Protein AF-A0A7C6X8E3-F1 (afdb_monomer_lite)

pLDDT: mean 94.61, std 4.89, range [73.88, 97.81]

Radius of gyration: 12.36 Å; chains: 1; bounding box: 25×25×28 Å

Foldseek 3Di:
DDDDDLDPPDDDDDDPVPDDDDDDDDPDDRDDDDDDDDDDD

Secondary structure (DSSP, 8-state):
-------TT------TTT-----PPPSS--------PPPP-

Sequence (41 aa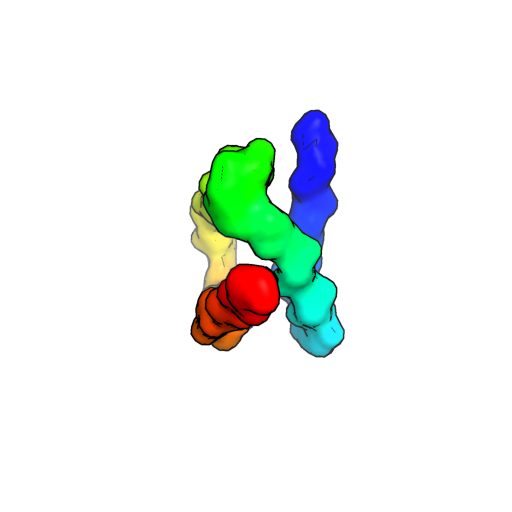):
THDVVPQAGTLLVFMSEKWPHEVLPATRDRLSITGWLRRRA

Structure (mmCIF, N/CA/C/O backbone):
data_AF-A0A7C6X8E3-F1
#
_entry.id   AF-A0A7C6X8E3-F1
#
loop_
_atom_site.group_PDB
_atom_site.id
_atom_site.type_symbol
_atom_site.label_atom_id
_atom_site.label_alt_id
_atom_site.label_comp_id
_atom_site.label_asym_id
_atom_site.label_entity_id
_atom_site.label_seq_id
_atom_site.pdbx_PDB_ins_code
_atom_site.Cartn_x
_atom_site.Cartn_y
_atom_site.Cartn_z
_atom_site.occupancy
_atom_site.B_iso_or_equiv
_atom_site.auth_seq_id
_atom_site.auth_comp_id
_atom_site.auth_asym_id
_atom_site.auth_atom_id
_atom_site.pdbx_PDB_model_num
ATOM 1 N N . THR A 1 1 ? -11.521 6.463 -13.766 1.00 73.88 1 THR A N 1
ATOM 2 C CA . THR A 1 1 ? -10.694 6.071 -12.609 1.00 73.88 1 THR A CA 1
ATOM 3 C C . THR A 1 1 ? -11.328 4.850 -11.980 1.00 73.88 1 THR A C 1
ATOM 5 O O . THR A 1 1 ? -12.547 4.738 -12.020 1.00 73.88 1 THR A O 1
ATOM 8 N N . HIS A 1 2 ? -10.530 3.873 -11.553 1.00 90.31 2 HIS A N 1
ATOM 9 C CA . HIS A 1 2 ? -11.043 2.663 -10.912 1.00 90.31 2 HIS A CA 1
ATOM 10 C C . HIS A 1 2 ? -10.738 2.757 -9.423 1.00 90.31 2 HIS A C 1
ATOM 12 O O . HIS A 1 2 ? -9.583 2.616 -9.026 1.00 90.31 2 HIS A O 1
ATOM 18 N N . ASP A 1 3 ? -11.770 3.028 -8.630 1.00 94.88 3 ASP A N 1
ATOM 19 C CA . ASP A 1 3 ? -11.630 3.209 -7.192 1.00 94.88 3 ASP A CA 1
ATOM 20 C C . ASP A 1 3 ? -11.860 1.882 -6.474 1.00 94.88 3 ASP A C 1
ATOM 22 O O . ASP A 1 3 ? -12.804 1.145 -6.766 1.00 94.88 3 ASP A O 1
ATOM 26 N N . VAL A 1 4 ? -10.991 1.583 -5.509 1.00 94.75 4 VAL A N 1
ATOM 27 C CA . VAL A 1 4 ? -11.053 0.353 -4.717 1.00 94.75 4 VAL A CA 1
ATOM 28 C C . VAL A 1 4 ? -11.264 0.714 -3.255 1.00 94.75 4 VAL A C 1
ATOM 30 O O . VAL A 1 4 ? -10.424 1.358 -2.625 1.00 94.75 4 VAL A O 1
ATOM 33 N N . VAL A 1 5 ? -12.388 0.272 -2.692 1.00 95.81 5 VAL A N 1
ATOM 34 C CA . VAL A 1 5 ? -12.696 0.481 -1.272 1.00 95.81 5 VAL A CA 1
ATOM 35 C C . VAL A 1 5 ? -11.832 -0.459 -0.413 1.00 95.81 5 VAL A C 1
ATOM 37 O O . VAL A 1 5 ? -11.791 -1.660 -0.690 1.00 95.81 5 VAL A O 1
ATOM 40 N N . PRO A 1 6 ? -11.167 0.032 0.656 1.00 96.19 6 PRO A N 1
ATOM 41 C CA . PRO A 1 6 ? -10.304 -0.780 1.517 1.00 96.19 6 PRO A CA 1
ATOM 42 C C . PRO A 1 6 ? -11.128 -1.630 2.499 1.00 96.19 6 PRO A C 1
ATOM 44 O O . PRO A 1 6 ? -11.211 -1.335 3.693 1.00 96.19 6 PRO A O 1
ATOM 47 N N . GLN A 1 7 ? -11.777 -2.670 1.979 1.00 96.69 7 GLN A N 1
ATOM 48 C CA . GLN A 1 7 ? -12.539 -3.642 2.765 1.00 96.69 7 GLN A CA 1
ATOM 49 C C . GLN A 1 7 ? -11.607 -4.705 3.369 1.00 96.69 7 GLN A C 1
ATOM 51 O O . GLN A 1 7 ? -10.610 -5.102 2.764 1.00 96.69 7 GLN A O 1
ATOM 56 N N . ALA A 1 8 ? -11.919 -5.163 4.584 1.00 96.50 8 ALA A N 1
ATOM 57 C CA . ALA A 1 8 ? -11.164 -6.237 5.221 1.00 96.50 8 ALA A CA 1
ATOM 58 C C . ALA A 1 8 ? -11.285 -7.533 4.401 1.00 96.50 8 ALA A C 1
ATOM 60 O O . ALA A 1 8 ? -12.369 -7.872 3.934 1.00 96.50 8 ALA A O 1
ATOM 61 N N . GLY A 1 9 ? -10.172 -8.252 4.232 1.00 96.06 9 GLY A N 1
ATOM 62 C CA . GLY A 1 9 ? -10.117 -9.463 3.404 1.00 96.06 9 GLY A CA 1
ATOM 63 C C . GLY A 1 9 ? -9.910 -9.211 1.904 1.00 96.06 9 GLY A C 1
ATOM 64 O O . GLY A 1 9 ? -9.790 -10.173 1.149 1.00 96.06 9 GLY A O 1
ATOM 65 N N . THR A 1 10 ? -9.813 -7.954 1.460 1.00 96.75 10 THR A N 1
ATOM 66 C CA . THR A 1 10 ? -9.527 -7.628 0.056 1.00 96.75 10 THR A CA 1
ATOM 67 C C . THR A 1 10 ? -8.043 -7.786 -0.269 1.00 96.75 10 THR A C 1
ATOM 69 O O . THR A 1 10 ? -7.192 -7.140 0.345 1.00 96.75 10 THR A O 1
ATOM 72 N N . LEU A 1 11 ? -7.738 -8.583 -1.297 1.00 97.00 11 LEU A N 1
ATOM 73 C CA . LEU A 1 11 ? -6.424 -8.637 -1.938 1.00 97.00 11 LEU A CA 1
ATOM 74 C C . LEU A 1 11 ? -6.464 -7.848 -3.253 1.00 97.00 11 LEU A C 1
ATOM 76 O O . LEU A 1 11 ? -7.237 -8.175 -4.149 1.00 97.00 11 LEU A O 1
ATOM 80 N N . LEU A 1 12 ? -5.603 -6.837 -3.380 1.00 96.12 12 LEU A N 1
ATOM 81 C CA . LEU A 1 12 ? -5.426 -6.062 -4.608 1.00 96.12 12 LEU A CA 1
ATOM 82 C C . LEU A 1 12 ? -4.029 -6.320 -5.182 1.00 96.12 12 LEU A C 1
ATOM 84 O O . LEU A 1 12 ? -3.032 -6.161 -4.481 1.00 96.12 12 LEU A O 1
ATOM 88 N N . VAL A 1 13 ? -3.958 -6.691 -6.462 1.00 96.56 13 VAL A N 1
ATOM 89 C CA . VAL A 1 13 ? -2.699 -6.925 -7.185 1.00 96.56 13 VAL A CA 1
ATOM 90 C C . VAL A 1 13 ? -2.733 -6.161 -8.500 1.00 96.56 13 VAL A C 1
ATOM 92 O O . VAL A 1 13 ? -3.697 -6.260 -9.256 1.00 96.56 13 VAL A O 1
ATOM 95 N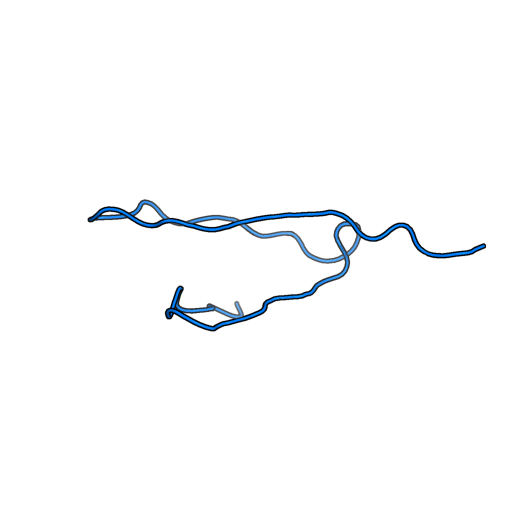 N . PHE A 1 14 ? -1.671 -5.415 -8.789 1.00 95.56 14 PHE A N 1
ATOM 96 C CA . PHE A 1 14 ? -1.529 -4.667 -10.033 1.00 95.56 14 PHE A CA 1
ATOM 97 C C . PHE A 1 14 ? -0.059 -4.572 -10.452 1.00 95.56 14 PHE A C 1
ATOM 99 O O . PHE A 1 14 ? 0.861 -4.798 -9.666 1.00 95.56 14 PHE A O 1
ATOM 106 N N . MET A 1 15 ? 0.163 -4.232 -11.721 1.00 95.31 15 MET A N 1
ATOM 107 C CA . MET A 1 15 ? 1.502 -4.008 -12.266 1.00 95.31 15 MET A CA 1
ATOM 108 C C . MET A 1 15 ? 2.047 -2.655 -11.804 1.00 95.31 15 MET A C 1
ATOM 110 O O . MET A 1 15 ? 1.607 -1.618 -12.301 1.00 95.31 15 MET A O 1
ATOM 114 N N . SER A 1 16 ? 3.030 -2.666 -10.903 1.00 93.62 16 SER A N 1
ATOM 115 C CA . SER A 1 16 ? 3.601 -1.443 -10.317 1.00 93.62 16 SER A CA 1
ATOM 116 C C . SER A 1 16 ? 4.164 -0.464 -11.353 1.00 93.62 16 SER A C 1
ATOM 118 O O . SER A 1 16 ? 4.138 0.736 -11.127 1.00 93.62 16 SER A O 1
ATOM 120 N N . GLU A 1 17 ? 4.645 -0.964 -12.496 1.00 94.00 17 GLU A N 1
ATOM 121 C CA . GLU A 1 17 ? 5.205 -0.148 -13.586 1.00 94.00 17 GLU A CA 1
ATOM 122 C C . GLU A 1 17 ? 4.146 0.465 -14.519 1.00 94.00 17 GLU A C 1
ATOM 124 O O . GLU A 1 17 ? 4.453 1.388 -15.266 1.00 94.00 17 GLU A O 1
ATOM 129 N N . LYS A 1 18 ? 2.916 -0.069 -14.530 1.00 95.50 18 LYS A N 1
ATOM 130 C CA . LYS A 1 18 ? 1.898 0.298 -15.532 1.00 95.50 18 LYS A CA 1
ATOM 131 C C . LYS A 1 18 ? 0.792 1.179 -14.984 1.00 95.50 18 LYS A C 1
ATOM 133 O O . LYS A 1 18 ? 0.167 1.897 -15.755 1.00 95.50 18 LYS A O 1
ATOM 138 N N . TRP A 1 19 ? 0.516 1.081 -13.687 1.00 94.00 19 TRP A N 1
ATOM 139 C CA . TRP A 1 19 ? -0.677 1.674 -13.094 1.00 94.00 19 TRP A CA 1
ATOM 140 C C . TRP A 1 19 ? -0.291 2.724 -12.050 1.00 94.00 19 TRP A C 1
ATOM 142 O O . TRP A 1 19 ? 0.027 2.370 -10.907 1.00 94.00 19 TRP A O 1
ATOM 152 N N . PRO A 1 20 ? -0.327 4.019 -12.422 1.00 94.50 20 PRO A N 1
ATOM 153 C CA . PRO A 1 20 ? -0.322 5.101 -11.452 1.00 94.50 20 PRO A CA 1
ATOM 154 C C . PRO A 1 20 ? -1.504 4.927 -10.498 1.00 94.50 20 PRO A C 1
ATOM 156 O O . PRO A 1 20 ? -2.628 4.674 -10.932 1.00 94.50 20 PRO A O 1
ATOM 159 N N . HIS A 1 21 ? -1.242 5.037 -9.203 1.00 94.94 21 HIS A N 1
ATOM 160 C CA . HIS A 1 21 ? -2.252 4.928 -8.161 1.00 94.94 21 HIS A CA 1
ATOM 161 C C . HIS A 1 21 ? -1.919 5.907 -7.043 1.00 94.94 21 HIS A C 1
ATOM 163 O O . HIS A 1 21 ? -0.753 6.202 -6.780 1.00 94.94 21 HIS A O 1
ATOM 169 N N . GLU A 1 22 ? -2.957 6.388 -6.378 1.00 96.69 22 GLU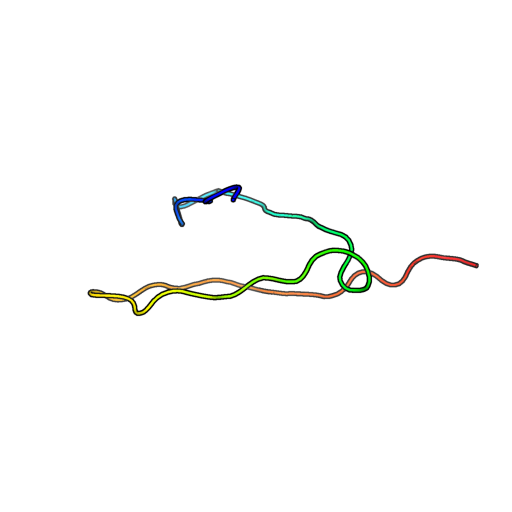 A N 1
ATOM 170 C CA . GLU A 1 22 ? -2.843 7.221 -5.192 1.00 96.69 22 GLU A CA 1
ATOM 171 C C . GLU A 1 22 ? -3.693 6.639 -4.066 1.00 96.69 22 GLU A C 1
ATOM 173 O O . GLU A 1 22 ? -4.594 5.826 -4.284 1.00 96.69 22 GLU A O 1
ATOM 178 N N . VAL A 1 23 ? -3.387 7.051 -2.842 1.00 96.81 23 VAL A N 1
ATOM 179 C CA . VAL A 1 23 ? -4.187 6.727 -1.666 1.00 96.81 23 VAL A CA 1
ATOM 180 C C . VAL A 1 23 ? -4.827 8.020 -1.193 1.00 96.81 23 VAL A C 1
ATOM 182 O O . VAL A 1 23 ? -4.127 8.927 -0.747 1.00 96.81 23 VAL A O 1
ATOM 185 N N . LEU A 1 24 ? -6.154 8.096 -1.276 1.00 96.88 24 LEU A N 1
ATOM 186 C CA . LEU A 1 24 ? -6.898 9.239 -0.754 1.00 96.88 24 LEU A CA 1
ATOM 187 C C . LEU A 1 24 ? -6.777 9.316 0.782 1.00 96.88 24 LEU A C 1
ATOM 189 O O . LEU A 1 24 ? -6.637 8.272 1.434 1.00 96.88 24 LEU A O 1
ATOM 193 N N . PRO A 1 25 ? -6.855 10.522 1.383 1.00 97.81 25 PRO A N 1
ATOM 194 C CA . PRO A 1 25 ? -6.807 10.691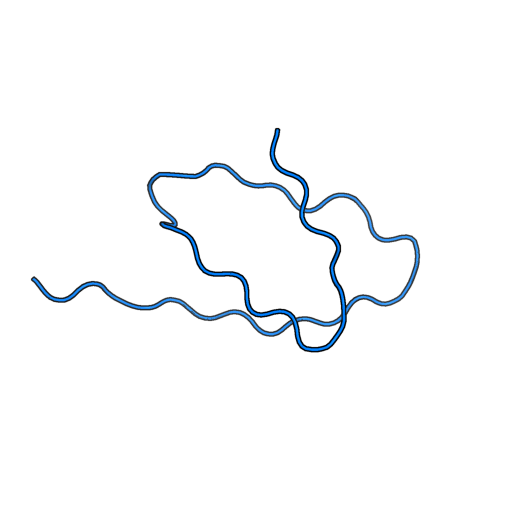 2.832 1.00 97.81 25 PRO A CA 1
ATOM 195 C C . PRO A 1 25 ? -7.842 9.824 3.557 1.00 97.81 25 PRO A C 1
ATOM 197 O O . PRO A 1 25 ? -9.019 9.792 3.197 1.00 97.81 25 PRO A O 1
ATOM 200 N N . ALA A 1 26 ? -7.405 9.127 4.604 1.00 97.50 26 ALA A N 1
ATOM 201 C CA . ALA A 1 26 ? -8.288 8.328 5.441 1.00 97.50 26 ALA A CA 1
ATOM 202 C C . ALA A 1 26 ? -8.913 9.191 6.550 1.00 97.50 26 ALA A C 1
ATOM 204 O O . ALA A 1 26 ? -8.242 10.031 7.143 1.00 97.50 26 ALA A O 1
ATOM 205 N N . THR A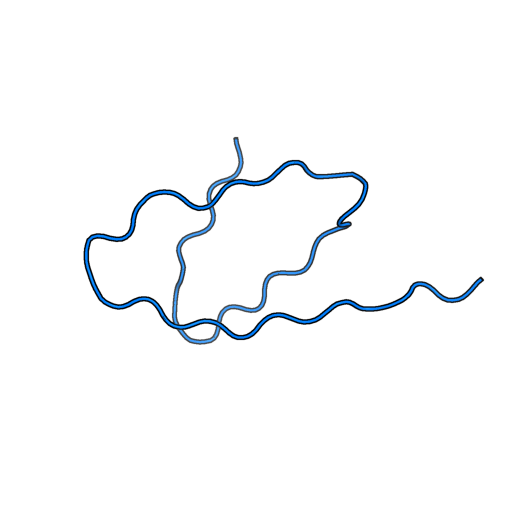 1 27 ? -10.187 8.952 6.864 1.00 96.75 27 THR A N 1
ATOM 206 C CA . THR A 1 27 ? -10.925 9.628 7.953 1.00 96.75 27 THR A CA 1
ATOM 207 C C . THR A 1 27 ? -11.017 8.790 9.234 1.00 96.75 27 THR A C 1
ATOM 209 O O . THR A 1 27 ? -11.663 9.189 10.199 1.00 96.75 27 THR A O 1
ATOM 212 N N . ARG A 1 28 ? -10.394 7.606 9.235 1.00 95.81 28 ARG A N 1
ATOM 213 C CA . ARG A 1 28 ? -10.308 6.646 10.344 1.00 95.81 28 ARG A CA 1
ATOM 214 C C . ARG A 1 28 ? -9.091 5.744 10.147 1.00 95.81 28 ARG A C 1
ATOM 216 O O . ARG A 1 28 ? -8.546 5.694 9.041 1.00 95.81 28 ARG A O 1
ATOM 223 N N . ASP A 1 29 ? -8.744 4.960 11.163 1.00 97.06 29 ASP A N 1
ATOM 224 C CA . ASP A 1 29 ? -7.678 3.962 11.060 1.00 97.06 29 ASP A CA 1
ATOM 225 C C . ASP A 1 29 ? -7.921 2.999 9.888 1.00 97.06 29 ASP A C 1
ATOM 227 O O . ASP A 1 29 ? -8.989 2.387 9.740 1.00 97.06 29 ASP A O 1
ATOM 231 N N . ARG A 1 30 ? -6.901 2.885 9.034 1.00 97.38 30 ARG A N 1
ATOM 232 C CA . ARG A 1 30 ? -6.877 2.038 7.842 1.00 97.38 30 ARG A CA 1
ATOM 233 C C . ARG A 1 30 ? -5.558 1.274 7.816 1.00 97.38 30 ARG A C 1
ATOM 235 O O . ARG A 1 30 ? -4.514 1.845 7.513 1.00 97.38 30 ARG A O 1
ATOM 242 N N . LEU A 1 31 ? -5.628 -0.021 8.108 1.00 97.50 31 LEU A N 1
ATOM 243 C CA . LEU A 1 31 ? -4.477 -0.921 8.127 1.00 97.50 31 LEU A CA 1
ATOM 244 C C . LEU A 1 31 ? -4.416 -1.741 6.835 1.00 97.50 31 LEU A C 1
ATOM 246 O O . LEU A 1 31 ? -5.440 -2.197 6.328 1.00 97.50 31 LEU A O 1
ATOM 250 N N . SER A 1 32 ? -3.209 -1.937 6.312 1.00 96.94 32 SER A N 1
ATOM 251 C CA . SER A 1 32 ? -2.948 -2.761 5.130 1.00 96.94 32 SER A CA 1
ATOM 252 C C . SER A 1 32 ? -1.539 -3.336 5.180 1.00 96.94 32 SER A C 1
ATOM 254 O O . SER A 1 32 ? -0.634 -2.70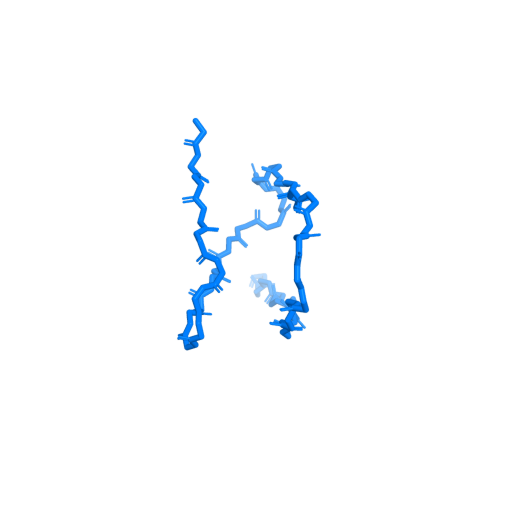1 5.716 1.00 96.94 32 SER A O 1
ATOM 256 N N . ILE A 1 33 ? -1.345 -4.492 4.553 1.00 97.50 33 ILE A N 1
ATOM 257 C CA . ILE A 1 33 ? -0.029 -5.097 4.336 1.00 97.50 33 ILE A CA 1
ATOM 258 C C . ILE A 1 33 ? 0.268 -5.012 2.839 1.00 97.50 33 ILE A C 1
ATOM 260 O O . ILE A 1 33 ? -0.606 -5.305 2.025 1.00 97.50 33 ILE A O 1
ATOM 264 N N . THR A 1 34 ? 1.484 -4.603 2.478 1.00 97.06 34 THR A N 1
ATOM 265 C CA . THR A 1 34 ? 1.930 -4.532 1.080 1.00 97.06 34 THR A CA 1
ATOM 266 C C . THR A 1 34 ? 3.178 -5.376 0.855 1.00 97.06 34 THR A C 1
ATOM 268 O O . THR A 1 34 ? 3.956 -5.612 1.780 1.00 97.06 34 THR A O 1
ATOM 271 N N . GLY A 1 35 ? 3.371 -5.820 -0.384 1.00 96.69 35 GLY A N 1
ATOM 272 C CA . GLY A 1 35 ? 4.547 -6.558 -0.821 1.00 96.69 35 GLY A CA 1
ATOM 273 C C . GLY A 1 35 ? 4.695 -6.511 -2.338 1.00 96.69 35 GLY A C 1
ATOM 274 O O . GLY A 1 35 ? 3.717 -6.341 -3.065 1.00 96.69 35 GLY A O 1
ATOM 275 N N . TRP A 1 36 ? 5.927 -6.675 -2.818 1.00 97.06 36 TRP A N 1
ATOM 276 C CA . TRP A 1 36 ? 6.238 -6.680 -4.245 1.00 97.06 36 TRP A CA 1
ATOM 277 C C . TRP A 1 36 ? 6.602 -8.079 -4.710 1.00 97.06 36 TRP A C 1
ATOM 279 O O . TRP A 1 36 ? 7.514 -8.716 -4.185 1.00 97.06 36 TRP A O 1
ATOM 289 N N . LEU A 1 37 ? 5.906 -8.534 -5.747 1.00 95.56 37 LEU A N 1
ATOM 290 C CA . LEU A 1 37 ? 6.258 -9.752 -6.457 1.00 95.56 37 LEU A CA 1
ATOM 291 C C . LEU A 1 37 ? 7.193 -9.400 -7.611 1.00 95.56 37 LEU A C 1
ATOM 293 O O . LEU A 1 37 ? 6.837 -8.640 -8.512 1.00 95.56 37 LEU A O 1
ATOM 297 N N . ARG A 1 38 ? 8.396 -9.980 -7.606 1.00 93.62 38 ARG A N 1
ATOM 298 C CA . ARG A 1 38 ? 9.313 -9.873 -8.741 1.00 93.62 38 ARG A CA 1
ATOM 299 C C . ARG A 1 38 ? 8.825 -10.791 -9.856 1.00 93.62 38 ARG A C 1
ATOM 301 O O . ARG A 1 38 ? 8.689 -11.998 -9.653 1.00 93.62 38 ARG A O 1
ATOM 308 N N . ARG A 1 39 ? 8.619 -10.240 -11.053 1.00 90.00 39 ARG A N 1
ATOM 309 C CA . ARG A 1 39 ? 8.409 -11.068 -12.246 1.00 90.00 39 ARG A CA 1
ATOM 310 C C . ARG A 1 39 ? 9.669 -11.894 -12.509 1.00 90.00 39 ARG A C 1
ATOM 312 O O . ARG A 1 39 ? 10.788 -11.388 -12.415 1.00 90.00 39 ARG A O 1
ATOM 319 N N . ARG A 1 40 ? 9.484 -13.180 -12.804 1.00 89.69 40 ARG A N 1
ATOM 320 C CA . ARG A 1 40 ? 10.570 -14.012 -13.330 1.00 89.69 40 ARG A CA 1
ATOM 321 C C . ARG A 1 40 ? 10.903 -13.519 -14.742 1.00 89.69 40 ARG A C 1
ATOM 323 O O . ARG A 1 40 ? 9.997 -13.057 -15.438 1.00 89.69 40 ARG A O 1
ATOM 330 N N . ALA A 1 41 ? 12.192 -13.538 -15.073 1.00 75.69 41 ALA A N 1
ATOM 331 C CA . ALA A 1 41 ? 12.671 -13.279 -16.428 1.00 75.69 41 ALA A CA 1
ATOM 332 C C . ALA A 1 41 ? 12.292 -14.447 -17.341 1.00 75.69 41 ALA A C 1
ATOM 334 O O . ALA A 1 41 ? 12.263 -15.587 -16.817 1.00 75.69 41 ALA A O 1
#